Protein AF-A0A6V7IMQ9-F1 (afdb_monomer_lite)

Secondary structure (DSSP, 8-state):
-HHHHHHHHHHHHHHHTS---HHHIIIIIHHHHHHHHHHHHHHHHHT--HHHHHHHHHHHHH--

Structure (mmCIF, N/CA/C/O backbone):
data_AF-A0A6V7IMQ9-F1
#
_entry.id   AF-A0A6V7IMQ9-F1
#
loop_
_atom_site.group_PDB
_atom_site.id
_atom_site.type_symbol
_atom_site.label_atom_id
_atom_site.label_alt_id
_atom_site.label_comp_id
_atom_site.label_asym_id
_atom_site.label_entity_id
_atom_site.label_seq_id
_atom_site.pdbx_PDB_ins_code
_atom_site.Cartn_x
_atom_site.Cartn_y
_atom_site.Cartn_z
_atom_site.occupancy
_atom_site.B_iso_or_equiv
_atom_site.auth_seq_id
_atom_site.auth_comp_id
_atom_site.auth_asym_id
_atom_site.auth_atom_id
_atom_site.pdbx_PDB_model_num
ATOM 1 N N . VAL A 1 1 ? -2.284 14.158 13.187 1.00 56.97 1 VAL A N 1
ATOM 2 C CA . VAL A 1 1 ? -2.374 12.684 13.009 1.00 56.97 1 VAL A CA 1
ATOM 3 C C . VAL A 1 1 ? -3.771 12.141 13.308 1.00 56.97 1 VAL A C 1
ATOM 5 O O . VAL A 1 1 ? -4.309 11.456 12.450 1.00 56.97 1 VAL A O 1
ATOM 8 N N . ALA A 1 2 ? -4.400 12.478 14.446 1.00 60.50 2 ALA A N 1
ATOM 9 C CA . ALA A 1 2 ? -5.757 12.009 14.782 1.00 60.50 2 ALA A CA 1
ATOM 10 C C . ALA A 1 2 ? -6.813 12.325 13.702 1.00 60.50 2 ALA A C 1
ATOM 12 O O . ALA A 1 2 ? -7.605 11.457 13.351 1.00 60.50 2 ALA A O 1
ATOM 13 N N . ASN A 1 3 ? -6.750 13.521 13.104 1.00 74.69 3 ASN A N 1
ATOM 14 C CA . ASN A 1 3 ? -7.680 13.933 12.050 1.00 74.69 3 ASN A CA 1
ATOM 15 C C . ASN A 1 3 ? -7.584 13.045 10.791 1.00 74.69 3 ASN A C 1
ATOM 17 O O . ASN A 1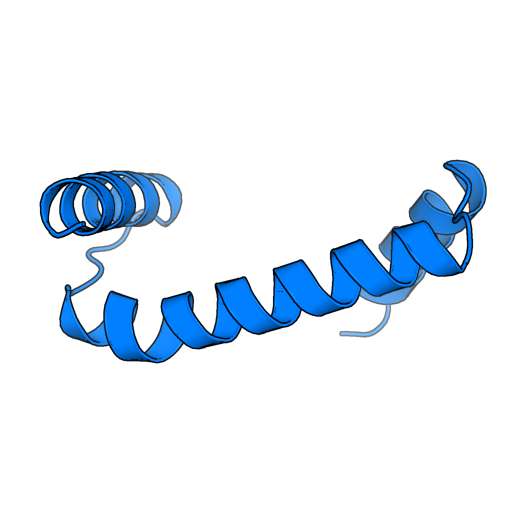 3 ? -8.598 12.648 10.233 1.00 74.69 3 ASN A O 1
ATOM 21 N N . ASN A 1 4 ? -6.368 12.645 10.399 1.00 83.75 4 ASN A N 1
ATOM 22 C CA . ASN A 1 4 ? -6.146 11.801 9.219 1.00 83.75 4 ASN A CA 1
ATOM 23 C C . ASN A 1 4 ? -6.703 10.387 9.421 1.00 83.75 4 ASN A C 1
ATOM 25 O O . ASN A 1 4 ? -7.207 9.794 8.475 1.00 83.75 4 ASN A O 1
ATOM 29 N N . MET A 1 5 ? -6.634 9.858 10.648 1.00 84.50 5 MET A N 1
ATOM 30 C CA . MET A 1 5 ? -7.194 8.545 10.979 1.00 84.50 5 MET A CA 1
ATOM 31 C C . MET A 1 5 ? -8.725 8.550 10.953 1.00 84.50 5 MET A C 1
ATOM 33 O O . MET A 1 5 ? -9.312 7.593 10.464 1.00 84.50 5 MET A O 1
ATOM 3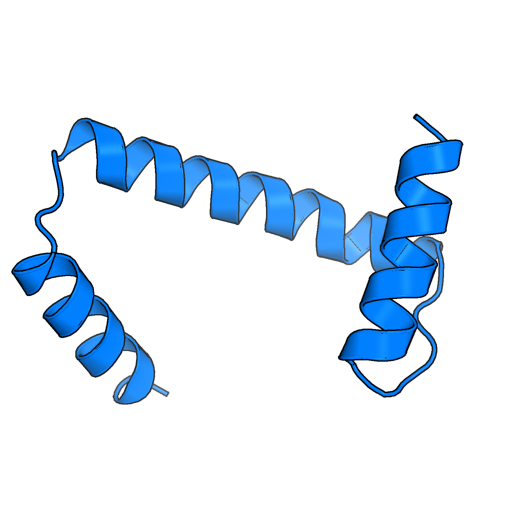7 N N . CYS A 1 6 ? -9.372 9.627 11.409 1.00 89.69 6 CYS A N 1
ATOM 38 C CA . CYS A 1 6 ? -10.826 9.772 11.299 1.00 89.69 6 CYS A CA 1
ATOM 39 C C . CYS A 1 6 ? -11.274 9.896 9.835 1.00 89.69 6 CYS A C 1
ATOM 41 O O . CYS A 1 6 ? -12.196 9.201 9.417 1.00 89.69 6 CYS A O 1
ATOM 43 N N . THR A 1 7 ? -10.586 10.715 9.030 1.00 91.62 7 THR A N 1
ATOM 44 C CA . THR A 1 7 ? -10.864 10.810 7.588 1.00 91.62 7 THR A CA 1
ATOM 45 C C . THR A 1 7 ? -10.679 9.459 6.900 1.00 91.62 7 THR A C 1
ATOM 47 O O . THR A 1 7 ? -11.524 9.045 6.111 1.00 91.62 7 THR A O 1
ATOM 50 N N . LEU A 1 8 ? -9.605 8.736 7.228 1.00 88.94 8 LEU A N 1
ATOM 51 C CA . LEU A 1 8 ? -9.336 7.412 6.672 1.00 88.94 8 LEU A CA 1
ATOM 52 C C . LEU A 1 8 ? -10.409 6.391 7.078 1.00 88.94 8 LEU A C 1
ATOM 54 O O . LEU A 1 8 ? -10.869 5.632 6.229 1.00 88.94 8 LEU A O 1
ATOM 58 N N . GLN A 1 9 ? -10.846 6.398 8.340 1.00 90.69 9 GLN A N 1
ATOM 59 C CA . GLN A 1 9 ? -11.924 5.534 8.827 1.00 90.69 9 GLN A CA 1
ATOM 60 C C . GLN A 1 9 ? -13.234 5.783 8.075 1.00 90.69 9 GLN A C 1
ATOM 62 O O . GLN A 1 9 ? -13.876 4.821 7.647 1.00 90.69 9 GLN A O 1
ATOM 67 N N . ALA A 1 10 ? -13.604 7.050 7.869 1.00 91.75 10 ALA A N 1
ATOM 68 C CA . ALA A 1 10 ? -14.808 7.419 7.134 1.00 91.75 10 ALA A CA 1
ATOM 69 C C . ALA A 1 10 ? -14.729 6.967 5.667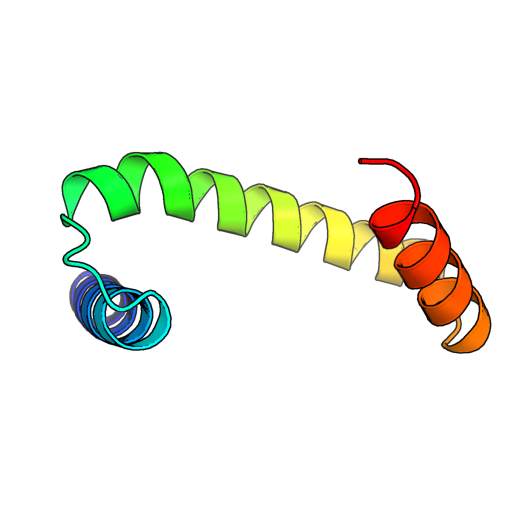 1.00 91.75 10 ALA A C 1
ATOM 71 O O . ALA A 1 10 ? -15.649 6.327 5.159 1.00 91.75 10 ALA A O 1
ATOM 72 N N . CYS A 1 11 ? -13.598 7.220 5.002 1.00 91.69 11 CYS A N 1
ATOM 73 C CA . CYS A 1 11 ? -13.381 6.797 3.620 1.00 91.69 11 CYS A CA 1
ATOM 74 C C . CYS A 1 11 ? -13.444 5.274 3.461 1.00 91.69 11 CYS A C 1
ATOM 76 O O . CYS A 1 11 ? -14.123 4.781 2.564 1.00 91.69 11 CYS A O 1
ATOM 78 N N . LEU A 1 12 ? -12.770 4.520 4.333 1.00 89.00 12 LEU A N 1
ATOM 79 C CA . LEU A 1 12 ? -12.761 3.058 4.269 1.00 89.00 12 LEU A CA 1
ATOM 80 C C . LEU A 1 12 ? -14.128 2.462 4.603 1.00 89.00 12 LEU A C 1
ATOM 82 O O . LEU A 1 12 ? -14.550 1.518 3.942 1.00 89.00 12 LEU A O 1
ATOM 86 N N . THR A 1 13 ? -14.835 3.028 5.583 1.00 91.56 13 THR A N 1
ATOM 87 C CA . THR A 1 13 ? -16.205 2.617 5.920 1.00 91.56 13 THR A CA 1
ATOM 88 C C . THR A 1 13 ? -17.127 2.768 4.708 1.00 91.56 13 THR A C 1
ATOM 90 O O . THR A 1 13 ? -17.851 1.835 4.364 1.00 91.56 13 THR A O 1
ATOM 93 N N . ASN A 1 14 ? -17.035 3.902 4.005 1.00 94.00 14 ASN A N 1
ATOM 94 C CA . ASN A 1 14 ? -17.807 4.152 2.788 1.00 94.00 14 ASN A CA 1
ATOM 95 C C . ASN A 1 14 ? -17.402 3.216 1.641 1.00 94.00 14 ASN A C 1
ATOM 97 O O . ASN A 1 14 ? -18.263 2.642 0.983 1.00 94.00 14 ASN A O 1
ATOM 101 N N . MET A 1 15 ? -16.099 3.035 1.413 1.00 93.69 15 MET A N 1
ATOM 102 C CA . MET A 1 15 ? -15.585 2.210 0.315 1.00 93.69 15 MET A CA 1
ATOM 103 C C . MET A 1 15 ? -15.933 0.728 0.484 1.00 93.69 15 MET A C 1
ATOM 105 O O . MET A 1 15 ? -16.229 0.047 -0.492 1.00 93.69 15 MET A O 1
ATOM 109 N N . MET A 1 16 ? -15.893 0.225 1.718 1.00 90.25 16 MET A N 1
ATOM 110 C CA . MET A 1 16 ? -16.124 -1.189 2.015 1.00 90.25 16 MET A CA 1
ATOM 111 C C . MET A 1 16 ? -17.608 -1.532 2.200 1.00 90.25 16 MET A C 1
ATOM 113 O O . MET A 1 16 ? -17.931 -2.706 2.371 1.00 90.25 16 MET A O 1
ATOM 117 N N . GLY A 1 17 ? -18.503 -0.535 2.222 1.00 92.06 17 GLY A N 1
ATOM 118 C CA . GLY A 1 17 ? -19.939 -0.738 2.444 1.00 92.06 17 GLY A CA 1
ATOM 119 C C . GLY A 1 17 ? -20.287 -1.313 3.824 1.00 92.06 17 GLY A C 1
ATOM 120 O O . GLY A 1 17 ? -21.361 -1.883 3.998 1.00 92.06 17 GLY A O 1
ATOM 121 N N . ARG A 1 18 ? -19.379 -1.202 4.806 1.00 91.12 18 ARG A N 1
ATOM 122 C CA . ARG A 1 18 ? -19.551 -1.713 6.177 1.00 91.12 18 ARG A CA 1
ATOM 123 C C . ARG A 1 18 ? -18.836 -0.826 7.189 1.00 91.12 18 ARG A C 1
ATOM 125 O O . ARG A 1 18 ? -17.785 -0.267 6.883 1.00 91.12 18 ARG A O 1
ATOM 132 N N . SER A 1 19 ? -19.365 -0.745 8.411 1.00 89.44 19 SER A N 1
ATOM 133 C CA . SER A 1 19 ? -18.743 0.015 9.502 1.00 89.44 19 SER A CA 1
ATOM 134 C C . SER A 1 19 ? -17.377 -0.560 9.877 1.00 89.44 19 SER A C 1
ATOM 136 O O . SER A 1 19 ? -17.282 -1.745 10.198 1.00 89.44 19 SER A O 1
ATOM 138 N N . ILE A 1 20 ? -16.343 0.281 9.888 1.00 90.38 20 ILE A N 1
ATOM 139 C CA . ILE A 1 20 ? -15.000 -0.075 10.362 1.00 90.38 20 ILE A CA 1
ATOM 140 C C . ILE A 1 20 ? -14.732 0.680 11.658 1.00 90.38 20 ILE A C 1
ATOM 142 O O . ILE A 1 20 ? -14.838 1.908 11.698 1.00 90.38 20 ILE A O 1
ATOM 146 N N . THR A 1 21 ? -14.384 -0.032 12.727 1.00 91.62 21 THR A N 1
ATOM 147 C CA . THR A 1 21 ? -14.063 0.618 14.001 1.00 91.62 21 THR A CA 1
ATOM 148 C C . THR A 1 21 ? -12.665 1.230 13.964 1.00 91.62 21 THR A C 1
ATOM 150 O O . THR A 1 21 ? -11.774 0.794 13.234 1.00 91.62 21 THR A O 1
ATOM 153 N N . MET A 1 22 ? -12.435 2.243 14.798 1.00 90.31 22 MET A N 1
ATOM 154 C CA . MET A 1 22 ? -11.105 2.843 14.948 1.00 90.31 22 MET A CA 1
ATOM 155 C C . MET A 1 22 ? -10.064 1.867 15.515 1.00 90.31 22 MET A C 1
ATOM 157 O O . MET A 1 22 ? -8.866 2.109 15.375 1.00 90.31 22 MET A O 1
ATOM 161 N N . GLU A 1 23 ? -10.499 0.793 16.171 1.00 89.50 23 GLU A N 1
ATOM 162 C CA . GLU A 1 23 ? -9.623 -0.267 16.665 1.00 89.50 23 GLU A CA 1
ATOM 163 C C . GLU A 1 23 ? -9.191 -1.199 15.531 1.00 89.50 23 GLU A C 1
ATOM 165 O O . GLU A 1 23 ? -7.992 -1.381 15.335 1.00 89.50 23 GLU A O 1
ATOM 170 N N . GLN A 1 24 ? -10.137 -1.656 14.703 1.00 86.88 24 GLN A N 1
ATOM 171 C CA . GLN A 1 24 ? -9.851 -2.416 13.478 1.00 86.88 24 GLN A CA 1
ATOM 172 C C . GLN A 1 24 ? -8.946 -1.627 12.531 1.00 86.88 24 GLN A C 1
ATOM 174 O O . GLN A 1 24 ? -7.975 -2.153 11.998 1.00 86.88 24 GLN A O 1
ATOM 179 N N . LEU A 1 25 ? -9.194 -0.322 12.377 1.00 88.25 25 LEU A N 1
ATOM 180 C CA . LEU A 1 25 ? -8.324 0.538 11.580 1.00 88.25 25 LEU A CA 1
ATOM 181 C C . LEU A 1 25 ? -6.881 0.539 12.112 1.00 88.25 25 LEU A C 1
ATOM 183 O O . LEU A 1 25 ? -5.930 0.456 11.340 1.00 88.25 25 LEU A O 1
ATOM 187 N N . ARG A 1 26 ? -6.698 0.636 13.432 1.00 85.50 26 ARG A N 1
ATOM 188 C CA . ARG A 1 26 ? -5.360 0.66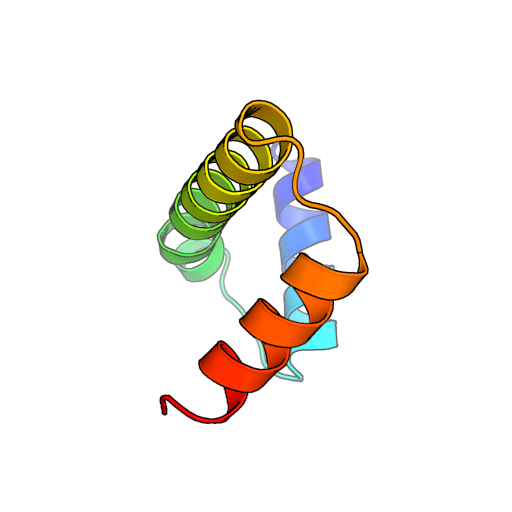2 14.039 1.00 85.50 26 ARG A CA 1
ATOM 189 C C . ARG A 1 26 ? -4.654 -0.688 13.963 1.00 85.50 26 ARG A C 1
ATOM 191 O O . ARG A 1 26 ? -3.452 -0.698 13.716 1.00 85.50 26 ARG A O 1
ATOM 198 N N . GLN A 1 27 ? -5.377 -1.785 14.169 1.00 87.50 27 GLN A N 1
ATOM 199 C CA . GLN A 1 27 ? -4.809 -3.132 14.142 1.00 87.50 27 GLN A CA 1
ATOM 200 C C . GLN A 1 27 ? -4.495 -3.600 12.720 1.00 87.50 27 GLN A C 1
ATOM 202 O O . GLN A 1 27 ? -3.417 -4.138 12.494 1.00 87.50 27 GLN A O 1
ATOM 207 N N . ASP A 1 28 ? -5.381 -3.344 11.756 1.00 84.25 28 ASP A N 1
ATOM 208 C CA . ASP A 1 28 ? -5.274 -3.949 10.426 1.00 84.25 28 ASP A CA 1
ATOM 209 C C . ASP A 1 28 ? -4.660 -2.999 9.393 1.00 84.25 28 ASP A C 1
ATOM 211 O O . ASP A 1 28 ? -3.818 -3.398 8.582 1.00 84.25 28 ASP A O 1
ATOM 215 N N . VAL A 1 29 ? -5.044 -1.717 9.415 1.00 83.94 29 VAL A N 1
ATOM 216 C CA . VAL A 1 29 ? -4.652 -0.777 8.352 1.00 83.94 29 VAL A CA 1
ATOM 217 C C . VAL A 1 29 ? -3.246 -0.231 8.551 1.00 83.94 29 VAL A C 1
ATOM 219 O O . VAL A 1 29 ? -2.543 -0.049 7.562 1.00 83.94 29 VAL A O 1
ATOM 222 N N . GLY A 1 30 ? -2.781 -0.045 9.789 1.00 81.69 30 GLY A N 1
ATOM 223 C CA . GLY A 1 30 ? -1.382 0.322 10.058 1.00 81.69 30 GLY A CA 1
ATOM 224 C C . GLY A 1 30 ? -0.391 -0.672 9.428 1.00 81.69 30 GLY A C 1
ATOM 225 O O . GLY A 1 30 ? 0.370 -0.288 8.534 1.00 81.69 30 GLY A O 1
ATOM 226 N N . PRO A 1 31 ? -0.461 -1.967 9.787 1.00 88.12 31 PRO A N 1
ATOM 227 C CA . PRO A 1 31 ? 0.374 -3.001 9.177 1.00 88.12 31 PRO A CA 1
ATOM 228 C C . PRO A 1 31 ? 0.170 -3.148 7.664 1.00 88.12 31 PRO A C 1
ATOM 230 O O . PRO A 1 31 ? 1.119 -3.436 6.934 1.00 88.12 31 PRO A O 1
ATOM 233 N N . MET A 1 32 ? -1.051 -2.946 7.156 1.00 88.06 32 MET A N 1
ATOM 234 C CA . MET A 1 32 ? -1.313 -2.953 5.713 1.00 88.06 32 MET A CA 1
ATOM 235 C C . MET A 1 32 ? -0.578 -1.812 4.996 1.00 88.06 32 MET A C 1
ATOM 237 O O . MET A 1 32 ? 0.034 -2.046 3.954 1.00 88.06 32 MET A O 1
ATOM 241 N N . VAL A 1 33 ? -0.591 -0.597 5.555 1.00 86.12 33 VAL A N 1
ATOM 242 C CA . VAL A 1 33 ? 0.128 0.564 5.008 1.00 86.12 33 VAL A CA 1
ATOM 243 C C . VAL A 1 33 ? 1.631 0.304 4.990 1.00 86.12 33 VAL A C 1
ATOM 245 O O . VAL A 1 33 ? 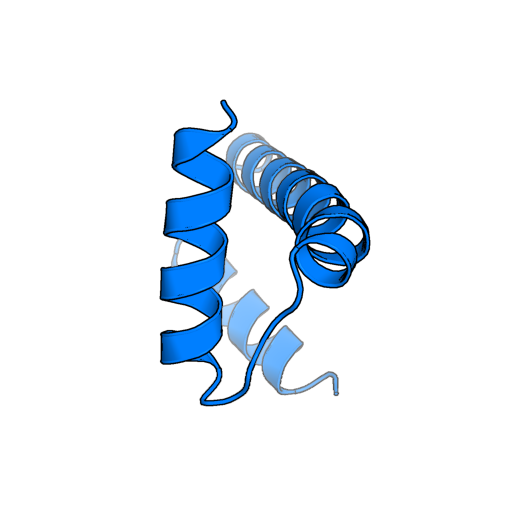2.279 0.584 3.980 1.00 86.12 33 VAL A O 1
ATOM 248 N N . GLU A 1 34 ? 2.190 -0.284 6.048 1.00 90.44 34 GLU A N 1
ATOM 249 C CA . GLU A 1 34 ? 3.608 -0.658 6.092 1.00 90.44 34 GLU A CA 1
ATOM 250 C C . GLU A 1 34 ? 3.963 -1.681 5.005 1.00 90.44 34 GLU A C 1
ATOM 252 O O . GLU A 1 34 ? 4.907 -1.472 4.237 1.00 90.44 34 GLU A O 1
ATOM 257 N N . LYS A 1 35 ? 3.164 -2.747 4.865 1.00 93.94 35 LYS A N 1
ATOM 258 C CA . LYS A 1 35 ? 3.366 -3.782 3.837 1.00 93.94 35 LYS A CA 1
ATOM 259 C C . LYS A 1 35 ? 3.258 -3.216 2.418 1.00 93.94 35 LYS A C 1
ATOM 261 O O . LYS A 1 35 ? 4.125 -3.487 1.589 1.00 93.94 35 LYS A O 1
ATOM 266 N N . ILE A 1 36 ? 2.245 -2.392 2.135 1.00 92.94 36 ILE A N 1
ATOM 267 C CA . ILE A 1 36 ? 2.073 -1.741 0.822 1.00 92.94 36 ILE A CA 1
ATOM 268 C C . ILE A 1 36 ? 3.238 -0.794 0.527 1.00 92.94 36 ILE A C 1
ATOM 270 O O . ILE A 1 36 ? 3.753 -0.770 -0.595 1.00 92.94 36 ILE A O 1
ATOM 274 N N . THR A 1 37 ? 3.687 -0.039 1.531 1.00 95.12 37 THR A N 1
ATOM 275 C CA . THR A 1 37 ? 4.842 0.857 1.404 1.00 95.12 37 THR A CA 1
ATOM 276 C C . THR A 1 37 ? 6.097 0.064 1.056 1.00 95.12 37 THR A C 1
ATOM 278 O O . THR A 1 37 ? 6.804 0.420 0.113 1.00 95.12 37 THR A O 1
ATOM 281 N N . TYR A 1 38 ? 6.345 -1.048 1.750 1.00 97.00 38 TYR A N 1
ATOM 282 C CA . TYR A 1 38 ? 7.477 -1.926 1.469 1.00 97.00 38 TYR A CA 1
ATOM 283 C C . TYR A 1 38 ? 7.444 -2.482 0.038 1.00 97.00 38 TYR A C 1
ATOM 285 O O . TYR A 1 38 ? 8.429 -2.355 -0.691 1.00 97.00 38 TYR A O 1
ATOM 293 N N . VAL A 1 39 ? 6.303 -3.020 -0.409 1.00 95.06 39 VAL A N 1
ATOM 294 C CA . VAL A 1 39 ? 6.135 -3.522 -1.786 1.00 95.06 39 VAL A CA 1
ATOM 295 C C . VAL A 1 39 ? 6.378 -2.411 -2.813 1.00 95.06 39 VAL A C 1
ATOM 297 O O . VAL A 1 39 ? 7.108 -2.612 -3.783 1.00 95.06 39 VAL A O 1
ATOM 300 N N . THR A 1 40 ? 5.849 -1.209 -2.568 1.00 96.00 40 THR A N 1
ATOM 301 C CA . THR A 1 40 ? 6.055 -0.042 -3.441 1.00 96.00 40 THR A CA 1
ATOM 302 C C . THR A 1 40 ? 7.535 0.330 -3.547 1.00 96.00 40 THR A C 1
ATOM 304 O O . THR A 1 40 ? 8.035 0.610 -4.639 1.00 96.00 40 THR A O 1
ATOM 307 N N . LEU A 1 41 ? 8.266 0.313 -2.427 1.00 97.69 41 LEU A N 1
ATOM 308 C CA . LEU A 1 41 ? 9.709 0.556 -2.413 1.00 97.69 41 LEU A CA 1
ATOM 309 C C . LEU A 1 41 ? 10.471 -0.523 -3.187 1.00 97.69 41 LEU A C 1
ATOM 311 O O . LEU A 1 41 ? 11.389 -0.194 -3.940 1.00 97.69 41 LEU A O 1
ATOM 315 N N . MET A 1 42 ? 10.082 -1.790 -3.046 1.00 96.50 42 MET A N 1
ATOM 316 C CA . MET A 1 42 ? 10.688 -2.894 -3.787 1.00 96.50 42 MET A CA 1
ATOM 317 C C . MET A 1 42 ? 10.473 -2.754 -5.294 1.00 96.50 42 MET A C 1
ATOM 319 O O . MET A 1 42 ? 11.449 -2.819 -6.038 1.00 96.50 42 MET A O 1
ATOM 323 N N . PHE A 1 43 ? 9.249 -2.455 -5.742 1.00 95.94 43 PHE A N 1
ATOM 324 C CA . PHE A 1 43 ? 8.950 -2.203 -7.158 1.00 95.94 43 PHE A CA 1
ATOM 325 C C . PHE A 1 43 ? 9.770 -1.043 -7.734 1.00 95.94 43 PHE A C 1
ATOM 327 O O . PHE A 1 43 ? 10.291 -1.148 -8.845 1.00 95.94 43 PHE A O 1
ATOM 334 N N . ARG A 1 44 ? 9.964 0.035 -6.961 1.00 95.00 44 ARG A N 1
ATOM 335 C CA . ARG A 1 44 ? 10.836 1.150 -7.366 1.00 95.00 44 ARG A CA 1
ATOM 336 C C . ARG A 1 44 ? 12.298 0.730 -7.496 1.00 95.00 44 ARG A C 1
ATOM 338 O O . ARG A 1 44 ? 12.946 1.116 -8.464 1.00 95.00 44 ARG A O 1
ATOM 345 N N . ARG A 1 45 ? 12.823 -0.057 -6.549 1.00 96.94 45 ARG A N 1
ATOM 346 C CA . ARG A 1 45 ? 14.221 -0.529 -6.568 1.00 96.94 45 ARG A CA 1
ATOM 347 C C . ARG A 1 45 ? 14.514 -1.422 -7.769 1.00 96.94 45 ARG A C 1
ATOM 349 O O . ARG A 1 45 ? 15.550 -1.248 -8.400 1.00 96.94 45 ARG A O 1
ATOM 356 N N . VAL A 1 46 ? 13.597 -2.329 -8.102 1.00 95.94 46 VAL A N 1
ATOM 357 C CA . VAL A 1 46 ? 13.744 -3.227 -9.261 1.00 95.94 46 VAL A CA 1
ATOM 358 C C . VAL A 1 46 ? 13.391 -2.558 -10.593 1.00 95.94 46 VAL A C 1
ATOM 360 O O . VAL A 1 46 ? 13.584 -3.169 -11.635 1.00 95.94 46 VAL A O 1
ATOM 363 N N . LYS A 1 47 ? 12.913 -1.302 -10.569 1.00 95.94 47 LYS A N 1
ATOM 364 C CA . LYS A 1 47 ? 12.463 -0.539 -11.746 1.00 95.94 47 LYS A CA 1
ATOM 365 C C . LYS A 1 47 ? 11.430 -1.305 -12.581 1.00 95.94 47 LYS A C 1
ATOM 367 O O . LYS A 1 47 ? 11.561 -1.404 -13.798 1.00 95.94 47 LYS A O 1
ATOM 372 N N . LEU A 1 48 ? 10.412 -1.833 -11.902 1.00 96.06 48 LEU A N 1
ATOM 373 C CA . LEU A 1 48 ? 9.347 -2.618 -12.522 1.00 96.06 48 LEU A CA 1
ATOM 374 C C . LEU A 1 48 ? 8.659 -1.822 -13.643 1.00 96.06 48 LEU A C 1
ATOM 376 O O . LEU A 1 48 ? 8.165 -0.715 -13.411 1.00 96.06 48 LEU A O 1
ATOM 380 N N . ARG A 1 49 ? 8.618 -2.390 -14.848 1.00 96.31 49 ARG A N 1
ATOM 381 C CA . ARG A 1 49 ? 7.941 -1.795 -16.006 1.00 96.31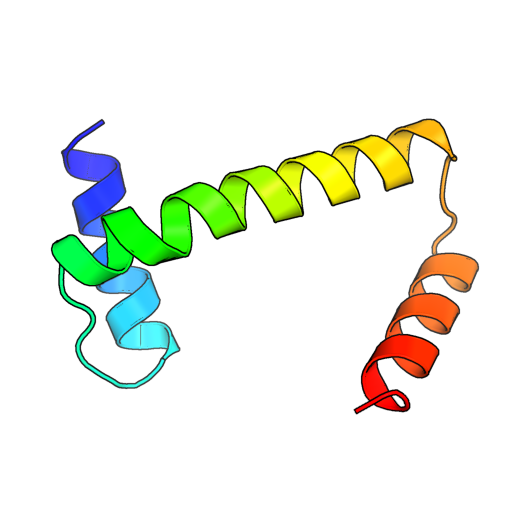 49 ARG A CA 1
ATOM 382 C C . ARG A 1 49 ? 6.441 -2.080 -15.979 1.00 96.31 49 ARG A C 1
ATOM 384 O O . ARG A 1 49 ? 5.967 -2.973 -15.274 1.00 96.31 49 ARG A O 1
ATOM 391 N N . MET A 1 50 ? 5.678 -1.328 -16.769 1.00 95.50 50 MET A N 1
ATOM 392 C CA . MET A 1 50 ? 4.217 -1.454 -16.799 1.00 95.50 50 MET A CA 1
ATOM 393 C C . MET A 1 50 ? 3.764 -2.833 -17.279 1.00 95.50 50 MET A C 1
ATOM 395 O O . MET A 1 50 ? 2.834 -3.401 -16.715 1.00 95.50 50 MET A O 1
ATOM 399 N N . GLU A 1 51 ? 4.446 -3.399 -18.270 1.00 96.94 51 GLU A N 1
ATOM 400 C CA . GLU A 1 51 ? 4.155 -4.726 -18.813 1.00 96.94 51 GLU A CA 1
ATOM 401 C C . GLU A 1 51 ? 4.387 -5.813 -17.753 1.00 96.94 51 GLU A C 1
ATOM 403 O O . GLU A 1 51 ? 3.577 -6.724 -17.591 1.00 96.94 51 GLU A O 1
ATOM 408 N N . GLU A 1 52 ? 5.454 -5.675 -16.963 1.00 96.12 52 GLU A N 1
ATOM 409 C CA . GLU A 1 52 ? 5.790 -6.594 -15.870 1.00 96.12 52 GLU A CA 1
ATOM 410 C C . GLU A 1 52 ? 4.771 -6.495 -14.727 1.00 96.12 52 GLU A C 1
ATOM 412 O O . GLU A 1 52 ? 4.346 -7.513 -14.179 1.00 96.12 52 GLU A O 1
ATOM 417 N N . TYR A 1 53 ? 4.315 -5.281 -14.402 1.00 95.56 53 TYR A N 1
ATOM 418 C CA . TYR A 1 53 ? 3.251 -5.067 -13.423 1.00 95.56 53 TYR A CA 1
ATOM 419 C C . TYR A 1 53 ? 1.913 -5.675 -13.868 1.00 95.56 53 TYR A C 1
ATOM 421 O O . TYR A 1 53 ? 1.211 -6.273 -13.049 1.00 95.56 53 TYR A O 1
ATOM 429 N N . VAL A 1 54 ? 1.568 -5.583 -15.159 1.00 96.62 54 VAL A N 1
ATOM 430 C CA . VAL A 1 54 ? 0.375 -6.243 -15.715 1.00 96.62 54 VAL A CA 1
ATOM 431 C C . VAL A 1 54 ? 0.466 -7.758 -15.529 1.00 96.62 54 VAL A C 1
ATOM 433 O O . VAL A 1 54 ? -0.486 -8.358 -15.029 1.00 96.62 54 VAL A O 1
ATOM 436 N N . CYS A 1 55 ? 1.614 -8.371 -15.837 1.00 96.12 55 CYS A N 1
ATOM 437 C CA . CYS A 1 55 ? 1.834 -9.800 -15.603 1.00 96.12 55 CYS A CA 1
ATOM 438 C C . CYS A 1 55 ? 1.689 -10.172 -14.119 1.00 96.12 55 CYS A C 1
ATOM 440 O O . CYS A 1 55 ? 0.977 -11.122 -13.795 1.00 96.12 55 CYS A O 1
ATOM 442 N N . LEU A 1 56 ? 2.295 -9.405 -13.204 1.00 94.94 56 LEU A N 1
ATOM 443 C CA . LEU A 1 56 ? 2.170 -9.638 -11.760 1.00 94.94 56 LEU A CA 1
ATOM 444 C C . LEU A 1 56 ? 0.719 -9.537 -11.278 1.00 94.94 56 LEU A C 1
ATOM 446 O O . LEU A 1 56 ? 0.285 -10.357 -10.467 1.00 94.94 56 LEU A O 1
ATOM 450 N N . LYS A 1 57 ? -0.050 -8.570 -11.793 1.00 94.12 57 LYS A N 1
ATOM 451 C CA . LYS A 1 57 ? -1.478 -8.439 -11.489 1.00 94.12 57 LYS A CA 1
ATOM 452 C C . LYS A 1 57 ? -2.253 -9.680 -11.937 1.00 94.12 57 LYS A C 1
ATOM 454 O O . LYS A 1 57 ? -3.039 -10.197 -11.150 1.00 94.12 57 LYS A O 1
ATOM 459 N N . VAL A 1 58 ? -2.007 -10.185 -13.149 1.00 96.75 58 VAL A N 1
ATOM 460 C CA . VAL A 1 58 ? -2.649 -11.411 -13.659 1.00 96.75 58 VAL A CA 1
ATOM 461 C C . VAL A 1 58 ? -2.282 -12.622 -12.800 1.00 96.75 58 VAL A C 1
ATOM 463 O O . VAL A 1 58 ? -3.177 -13.333 -12.357 1.00 96.75 58 VAL A O 1
ATOM 466 N N . ILE A 1 59 ? -0.997 -12.823 -12.491 1.00 95.31 59 ILE A N 1
ATOM 467 C CA . ILE A 1 59 ? -0.542 -13.928 -11.629 1.00 95.31 59 ILE A CA 1
ATOM 468 C C . ILE A 1 59 ? -1.227 -13.859 -10.260 1.00 95.31 59 ILE A C 1
ATOM 470 O O . ILE A 1 59 ? -1.751 -14.864 -9.788 1.00 95.31 59 ILE A O 1
ATOM 474 N N . THR A 1 60 ? -1.289 -12.671 -9.652 1.00 93.12 60 THR A N 1
ATOM 475 C CA . THR A 1 60 ? -1.930 -12.466 -8.343 1.00 93.12 60 THR A CA 1
ATOM 476 C C . THR A 1 60 ? -3.428 -12.760 -8.399 1.00 93.12 60 THR A C 1
ATOM 478 O O . THR A 1 60 ? -3.963 -13.378 -7.489 1.00 93.12 60 THR A O 1
ATOM 481 N N . MET A 1 61 ? -4.109 -12.354 -9.475 1.00 93.06 61 MET A N 1
ATOM 482 C CA . MET A 1 61 ? -5.534 -12.642 -9.668 1.00 93.06 61 MET A CA 1
ATOM 483 C C . MET A 1 61 ? -5.824 -14.137 -9.858 1.00 93.06 61 MET A C 1
ATOM 485 O O . MET A 1 61 ? -6.916 -14.583 -9.517 1.00 93.06 61 MET A O 1
ATOM 489 N N . LEU A 1 62 ? -4.877 -14.897 -10.414 1.00 93.50 62 LEU A N 1
ATOM 490 C CA . LEU A 1 62 ? -5.025 -16.333 -10.664 1.00 93.50 62 LEU A CA 1
ATOM 491 C C . LEU A 1 62 ? -4.592 -17.208 -9.476 1.00 93.50 62 LEU A C 1
ATOM 493 O O . LEU A 1 62 ? -5.073 -18.329 -9.350 1.00 93.50 62 LEU A O 1
ATOM 497 N N . SER A 1 63 ? -3.705 -16.713 -8.611 1.00 81.94 63 SER A N 1
ATOM 498 C CA . SER A 1 63 ? -3.112 -17.468 -7.495 1.00 81.94 63 SER A CA 1
ATOM 499 C C . SER A 1 63 ? -3.930 -17.384 -6.195 1.00 81.94 63 SER A C 1
ATOM 501 O O . SER A 1 63 ? -3.335 -17.108 -5.158 1.00 81.94 63 SER A O 1
ATOM 503 N N . GLN A 1 64 ? -5.261 -17.557 -6.255 1.00 55.09 64 GLN A N 1
ATOM 504 C CA . GLN A 1 64 ? -6.162 -17.440 -5.085 1.00 55.09 64 GLN A CA 1
ATOM 505 C C . GLN A 1 64 ? -5.632 -18.136 -3.825 1.00 55.09 64 GLN A C 1
ATOM 507 O O . GLN A 1 64 ? -5.318 -19.346 -3.910 1.00 55.09 64 GLN A O 1
#

Sequence (64 aa):
VANNMCTLQACLTNMMGRSITMEQLRQDVGPMVEKITYVTLMFRRVKLRMEEYVCLKVITMLSQ

Organism: NCBI:txid1563983

Foldseek 3Di:
DVVVLVVVQVVCCVVVVHHDDSVNCVVPVVVVVVVVVVVVVVCVVVVPDPVNVVVVVVCVVVVD

Radius of gyration: 15.27 Å; chains: 1; bounding box: 34×31×36 Å

pLDDT: mean 89.99, std 8.56, range [55.09, 97.69]

InterPro domains:
  IPR035500 Nuclear hormone receptor-like domain superfamily [G3DSA:1.10.565.10] (1-64)
  IPR035500 Nuclear hormone receptor-like domain superfamily [SSF48508] (5-63)